Protein AF-A0A7J2NMA7-F1 (afdb_monomer_lite)

Foldseek 3Di:
DVVCVVLVQKDWDPDVVIDIDGDPPVVSVVSNVVVVVVVVVVVVVVVVVVVVVVVVVVVVVVVPPPDDDDDDAPDDVRVQVVVQVCLVVDPAAEEEEEEPVNVVVNCVSCVVSVVVVVVVVHHYHYHYDYDPPDDDD

Structure (mmCIF, N/CA/C/O backbone):
data_AF-A0A7J2NMA7-F1
#
_entry.id   AF-A0A7J2NMA7-F1
#
loop_
_atom_site.group_PDB
_atom_site.id
_atom_site.type_symbol
_atom_site.label_atom_id
_atom_site.label_alt_id
_atom_site.label_comp_id
_atom_site.label_asym_id
_atom_site.label_entity_id
_atom_site.label_seq_id
_atom_site.pdbx_PDB_ins_code
_atom_site.Cartn_x
_atom_site.Cartn_y
_atom_site.Cartn_z
_atom_site.occupancy
_atom_site.B_iso_or_equiv
_atom_site.auth_seq_id
_atom_site.auth_comp_id
_atom_site.auth_asym_id
_atom_site.auth_atom_id
_atom_site.pdbx_PDB_model_num
ATOM 1 N N . MET A 1 1 ? -8.005 10.085 36.149 1.00 65.25 1 MET A N 1
ATOM 2 C CA . MET A 1 1 ? -9.460 10.321 36.007 1.00 65.25 1 MET A CA 1
ATOM 3 C C . MET A 1 1 ? -9.851 11.193 34.810 1.00 65.25 1 MET A C 1
ATOM 5 O O . MET A 1 1 ? -10.704 10.723 34.069 1.00 65.25 1 MET A O 1
ATOM 9 N N . PRO A 1 2 ? -9.220 12.351 34.511 1.00 77.06 2 PRO A N 1
ATOM 10 C CA . PRO A 1 2 ? -9.634 13.205 33.379 1.00 77.06 2 PRO A CA 1
ATOM 11 C C . PRO A 1 2 ? -9.625 12.482 32.025 1.00 77.06 2 PRO A C 1
ATOM 13 O O . PRO A 1 2 ? -10.552 12.595 31.238 1.00 77.06 2 PRO A O 1
ATOM 16 N N . LYS A 1 3 ? -8.608 11.642 31.792 1.00 85.31 3 LYS A N 1
ATOM 17 C CA . LYS A 1 3 ? -8.468 10.861 30.556 1.00 85.31 3 LYS A CA 1
ATOM 18 C C . LYS A 1 3 ? -9.586 9.828 30.347 1.00 85.31 3 LYS A C 1
ATOM 20 O O . LYS A 1 3 ? -9.982 9.594 29.217 1.00 85.31 3 LYS A O 1
ATOM 25 N N . LEU A 1 4 ? -10.095 9.219 31.422 1.00 84.38 4 LEU A N 1
ATOM 26 C CA . LEU A 1 4 ? -11.201 8.256 31.335 1.00 84.38 4 LEU A CA 1
ATOM 27 C C . LEU A 1 4 ? -12.526 8.970 31.065 1.00 84.38 4 LEU A C 1
ATOM 29 O O . LEU A 1 4 ? -13.335 8.474 30.291 1.00 84.38 4 LEU A O 1
ATOM 33 N N . GLN A 1 5 ? -12.712 10.150 31.658 1.00 85.56 5 GLN A N 1
ATOM 34 C CA . GLN A 1 5 ? -13.886 10.983 31.421 1.00 85.56 5 GLN A CA 1
ATOM 35 C C . GLN A 1 5 ? -13.913 11.523 29.984 1.00 85.56 5 GLN A C 1
ATOM 37 O O . GLN A 1 5 ? -14.939 11.430 29.325 1.00 85.56 5 GLN A O 1
ATOM 42 N N . ASN A 1 6 ? -12.775 11.999 29.464 1.00 85.81 6 ASN A N 1
ATOM 43 C CA . ASN A 1 6 ? -12.653 12.458 28.072 1.00 85.81 6 ASN A CA 1
ATOM 44 C C . ASN A 1 6 ? -12.907 11.340 27.050 1.00 85.81 6 ASN A C 1
ATOM 46 O O . ASN A 1 6 ? -13.304 11.613 25.925 1.00 85.81 6 ASN A O 1
ATOM 50 N N . ASN A 1 7 ? -12.679 10.087 27.446 1.00 85.38 7 ASN A N 1
ATOM 51 C CA . ASN A 1 7 ? -12.962 8.910 26.629 1.00 85.38 7 ASN A CA 1
ATOM 52 C C . ASN A 1 7 ? -14.361 8.323 26.893 1.00 85.38 7 ASN A C 1
ATOM 54 O O . ASN A 1 7 ? -14.635 7.223 26.425 1.00 85.38 7 ASN A O 1
ATOM 58 N N . TYR A 1 8 ? -15.216 9.007 27.665 1.00 86.50 8 TYR A N 1
ATOM 59 C CA . TYR A 1 8 ? -16.562 8.551 28.041 1.00 86.50 8 TYR A CA 1
ATOM 60 C C . TYR A 1 8 ? -16.596 7.177 28.738 1.00 86.50 8 TYR A C 1
ATOM 62 O O . TYR A 1 8 ? -17.599 6.468 28.706 1.00 86.50 8 TYR A O 1
ATOM 70 N N . LEU A 1 9 ? -15.498 6.793 29.396 1.00 90.12 9 LEU A N 1
ATOM 71 C CA . LEU A 1 9 ? -15.375 5.533 30.141 1.00 90.12 9 LEU A CA 1
ATOM 72 C C . LEU A 1 9 ? -15.797 5.666 31.605 1.00 90.12 9 LEU A C 1
ATOM 74 O O . LEU A 1 9 ? -16.049 4.664 32.276 1.00 90.12 9 LEU A O 1
ATOM 78 N N . VAL A 1 10 ? -15.847 6.898 32.112 1.00 91.31 10 VAL A N 1
ATOM 79 C CA . VAL A 1 10 ? -16.412 7.211 33.422 1.00 91.31 10 VAL A CA 1
ATOM 80 C C . VAL A 1 10 ? -17.232 8.489 33.357 1.00 91.31 10 VAL A C 1
ATOM 82 O O . VAL A 1 10 ? -16.868 9.451 32.683 1.00 91.31 10 VAL A O 1
ATOM 85 N N . GLU A 1 11 ? -18.297 8.523 34.140 1.00 87.50 11 GLU A N 1
ATOM 86 C CA . GLU A 1 11 ? -19.156 9.680 34.323 1.00 87.50 11 GLU A CA 1
ATOM 87 C C . GLU A 1 11 ? -18.929 10.263 35.716 1.00 87.50 11 GLU A C 1
ATOM 89 O O . GLU A 1 11 ? -18.858 9.541 36.716 1.00 87.50 11 GLU A O 1
ATOM 94 N N . LYS A 1 12 ? -18.826 11.588 35.796 1.00 89.38 12 LYS A N 1
ATOM 95 C CA . LYS A 1 12 ? -18.769 12.295 37.073 1.00 89.38 12 LYS A CA 1
ATOM 96 C C . LYS A 1 12 ? -20.189 12.462 37.608 1.00 89.38 12 LYS A C 1
ATOM 98 O O . LYS A 1 12 ? -21.013 13.108 36.968 1.00 89.38 12 LYS A O 1
ATOM 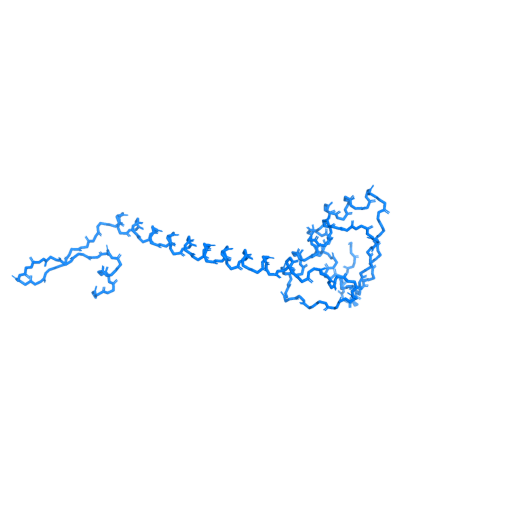103 N N . MET A 1 13 ? -20.464 11.942 38.800 1.00 87.88 13 MET A N 1
ATOM 104 C CA . MET A 1 13 ? -21.715 12.223 39.500 1.00 87.88 13 MET A CA 1
ATOM 105 C C . MET A 1 13 ? -21.618 13.590 40.182 1.00 87.88 13 MET A C 1
ATOM 107 O O . MET A 1 13 ? -20.690 13.842 40.957 1.00 87.88 13 MET A O 1
ATOM 111 N N . ILE A 1 14 ? -22.576 14.474 39.900 1.00 86.75 14 ILE A N 1
ATOM 112 C CA . ILE A 1 14 ? -22.655 15.794 40.531 1.00 86.75 14 ILE A CA 1
ATOM 113 C C . ILE A 1 14 ? -23.146 15.603 41.972 1.00 86.75 14 ILE A C 1
ATOM 115 O O . ILE A 1 14 ? -24.295 15.238 42.200 1.00 86.75 14 ILE A O 1
ATOM 119 N N . GLY A 1 15 ? -22.256 15.809 42.943 1.00 84.75 15 GLY A N 1
ATOM 120 C CA . GLY A 1 15 ? -22.553 15.668 44.368 1.00 84.75 15 GLY A CA 1
ATOM 121 C C . GLY A 1 15 ? -21.342 15.959 45.257 1.00 84.75 15 GLY A C 1
ATOM 122 O O . GLY A 1 15 ? -20.207 16.045 44.776 1.00 84.75 15 GLY A O 1
ATOM 123 N N . ILE A 1 16 ? -21.599 16.115 46.559 1.00 84.94 16 ILE A N 1
ATOM 124 C CA . ILE A 1 16 ? -20.580 16.285 47.603 1.00 84.94 16 ILE A CA 1
ATOM 125 C C . ILE A 1 16 ? -20.686 15.080 48.556 1.00 84.94 16 ILE A C 1
ATOM 127 O O . ILE A 1 16 ? -21.724 14.921 49.197 1.00 84.94 16 ILE A O 1
ATOM 131 N N . PRO A 1 17 ? -19.659 14.215 48.656 1.00 86.56 17 PRO A N 1
ATOM 132 C CA . PRO A 1 17 ? -18.401 14.242 47.907 1.00 86.56 17 PRO A CA 1
ATOM 133 C C . PRO A 1 17 ? -18.583 13.852 46.428 1.00 86.56 17 PRO A C 1
ATOM 135 O O . PRO A 1 17 ? -19.540 13.167 46.066 1.00 86.56 17 PRO A O 1
ATOM 138 N N . THR A 1 18 ? -17.637 14.257 45.572 1.00 89.25 18 THR A N 1
ATOM 139 C CA . THR A 1 18 ? -17.629 13.876 44.149 1.00 89.25 18 THR A CA 1
ATOM 140 C C . THR A 1 18 ? -17.474 12.365 43.999 1.00 89.25 18 THR A C 1
ATOM 142 O O . THR A 1 18 ? -16.534 11.776 44.533 1.00 89.25 18 THR A O 1
ATOM 145 N N . LYS A 1 19 ? -18.368 11.749 43.223 1.00 90.56 19 LYS A N 1
ATOM 146 C CA . LYS A 1 19 ? -18.343 10.317 42.904 1.00 90.56 19 LYS A CA 1
ATOM 147 C C . LYS A 1 19 ? -18.219 10.105 41.398 1.00 90.56 19 LYS A C 1
ATOM 149 O O . LYS A 1 19 ? -18.491 11.007 40.608 1.00 90.56 19 LYS A O 1
ATOM 154 N N . TRP A 1 20 ? -17.812 8.902 41.015 1.00 91.06 20 TRP A N 1
ATOM 155 C CA . TRP A 1 20 ? -17.611 8.509 39.623 1.00 91.06 20 TRP A CA 1
ATOM 156 C C . TRP A 1 20 ? -18.342 7.200 39.350 1.00 91.06 20 TRP A C 1
ATOM 158 O O . TRP A 1 20 ? -18.345 6.309 40.200 1.00 91.06 20 TRP A O 1
ATOM 168 N N . ARG A 1 21 ? -18.946 7.087 38.168 1.00 90.50 21 ARG A N 1
ATOM 169 C CA . ARG A 1 21 ? -19.585 5.866 37.673 1.00 90.50 21 ARG A CA 1
ATOM 170 C C . ARG A 1 21 ? -18.809 5.348 36.476 1.00 90.50 21 ARG A C 1
ATOM 172 O O . ARG A 1 21 ? -18.496 6.129 35.587 1.00 90.50 21 ARG A O 1
ATOM 179 N N . ALA A 1 22 ? -18.504 4.057 36.448 1.00 92.94 22 ALA A N 1
ATOM 180 C CA . ALA A 1 22 ? -17.964 3.438 35.246 1.00 92.94 22 ALA A CA 1
ATOM 181 C C . ALA A 1 22 ? -19.075 3.289 34.202 1.00 92.94 22 ALA A C 1
ATOM 183 O O . ALA A 1 22 ? -20.181 2.858 34.536 1.00 92.94 22 ALA A O 1
ATOM 184 N N . THR A 1 23 ? -18.767 3.622 32.954 1.00 91.38 23 THR A N 1
ATOM 185 C CA . THR A 1 23 ? -19.632 3.291 31.821 1.00 91.38 23 THR A CA 1
ATOM 186 C C . THR A 1 23 ? -19.688 1.765 31.687 1.00 91.38 23 THR A C 1
ATOM 188 O O . THR A 1 23 ? -18.641 1.118 31.821 1.00 91.38 23 THR A O 1
ATOM 191 N N . PRO A 1 24 ? -20.865 1.155 31.443 1.00 94.88 24 PRO A N 1
ATOM 192 C CA . PRO A 1 24 ? -20.954 -0.275 31.176 1.00 94.88 24 PRO A CA 1
ATOM 193 C C . PRO A 1 24 ? -19.981 -0.693 30.072 1.00 94.88 24 PRO A C 1
ATOM 195 O O . PRO A 1 24 ? -19.800 0.024 29.090 1.00 94.88 24 PRO A O 1
ATOM 198 N N . LEU A 1 25 ? -19.346 -1.857 30.228 1.00 91.00 25 LEU A N 1
ATOM 199 C CA . LEU A 1 25 ? -18.254 -2.291 29.348 1.00 91.00 25 LEU A CA 1
ATOM 200 C C . LEU A 1 25 ? -18.652 -2.284 27.865 1.00 91.00 25 LEU A C 1
ATOM 202 O O . LEU A 1 25 ? -17.884 -1.823 27.025 1.00 91.00 25 LEU A O 1
ATOM 206 N N . HIS A 1 26 ? -19.852 -2.781 27.562 1.00 94.25 26 HIS A N 1
ATOM 207 C CA . HIS A 1 26 ? -20.396 -2.826 26.206 1.00 94.25 26 HIS A CA 1
ATOM 208 C C . HIS A 1 26 ? -20.511 -1.426 25.586 1.00 94.25 26 HIS A C 1
ATOM 210 O O . HIS A 1 26 ? -20.074 -1.197 24.455 1.00 94.25 26 HIS A O 1
ATOM 216 N N . ASP A 1 27 ? -21.042 -0.477 26.350 1.00 91.94 27 ASP A N 1
ATOM 217 C CA . ASP A 1 27 ? -21.289 0.885 25.883 1.00 91.94 27 ASP A CA 1
ATOM 218 C C . ASP A 1 27 ? -19.968 1.642 25.735 1.00 91.94 27 ASP A C 1
ATOM 220 O O . ASP A 1 27 ? -19.721 2.277 24.713 1.00 91.94 27 ASP A O 1
ATOM 224 N N . GLY A 1 28 ? -19.055 1.478 26.699 1.00 92.56 28 GLY A N 1
ATOM 225 C CA . GLY A 1 28 ? -17.709 2.042 26.626 1.00 92.56 28 GLY A CA 1
ATOM 226 C C . GLY A 1 28 ? -16.922 1.532 25.414 1.00 92.56 28 GLY A C 1
ATOM 227 O O . GLY A 1 28 ? -16.287 2.321 24.716 1.00 92.56 28 GLY A O 1
ATOM 228 N N . LEU A 1 29 ? -16.988 0.229 25.116 1.00 92.56 29 LEU A N 1
ATOM 229 C CA . LEU A 1 29 ? -16.334 -0.347 23.936 1.00 92.56 29 LEU A CA 1
ATOM 230 C C . LEU A 1 29 ? -16.943 0.194 22.635 1.00 92.56 29 LEU A C 1
A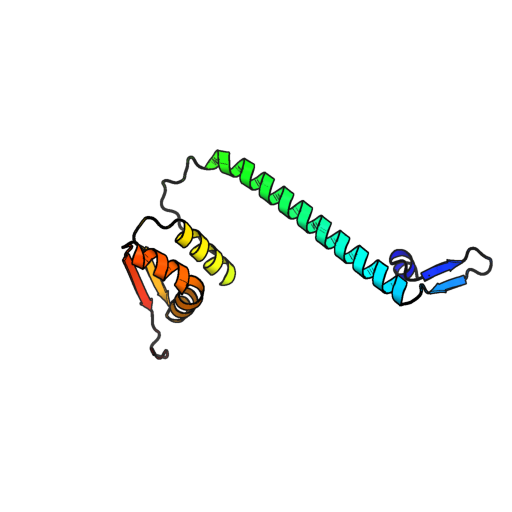TOM 232 O O . LEU A 1 29 ? -16.206 0.538 21.711 1.00 92.56 29 LEU A O 1
ATOM 236 N N . SER A 1 30 ? -18.271 0.304 22.581 1.00 94.44 30 SER A N 1
ATOM 237 C CA . SER A 1 30 ? -18.992 0.832 21.419 1.00 94.44 30 SER A CA 1
ATOM 238 C C . SER A 1 30 ? -18.588 2.278 21.119 1.00 94.44 30 SER A C 1
ATOM 240 O O . SER A 1 30 ? -18.217 2.580 19.986 1.00 94.44 30 SER A O 1
ATOM 242 N N . ILE A 1 31 ? -18.532 3.137 22.145 1.00 92.06 31 ILE A N 1
ATOM 243 C CA . ILE A 1 31 ? -18.094 4.536 22.013 1.00 92.06 31 ILE A CA 1
ATOM 244 C C . ILE A 1 31 ? -16.648 4.619 21.509 1.00 92.06 31 ILE A C 1
ATOM 246 O O . ILE A 1 31 ? -16.333 5.407 20.617 1.00 92.06 31 ILE A O 1
ATOM 250 N N . LEU A 1 32 ? -15.742 3.796 22.047 1.00 92.50 32 LEU A N 1
ATOM 251 C CA . LEU A 1 32 ? -14.345 3.787 21.605 1.00 92.50 32 LEU A CA 1
ATOM 252 C C . LEU A 1 32 ? -14.200 3.364 20.136 1.00 92.50 32 LEU A C 1
ATOM 254 O O . LEU A 1 32 ? -13.394 3.949 19.405 1.00 92.50 32 LEU A O 1
ATOM 258 N N . LEU A 1 33 ? -14.965 2.361 19.700 1.00 94.88 33 LEU A N 1
ATOM 259 C CA . LEU A 1 33 ? -14.965 1.893 18.314 1.00 94.88 33 LEU A CA 1
ATOM 260 C C . LEU A 1 33 ? -15.529 2.947 17.361 1.00 94.88 33 LEU A C 1
ATOM 262 O O . LEU A 1 33 ? -14.938 3.192 16.307 1.00 94.88 33 LEU A O 1
ATOM 266 N N . GLU A 1 34 ? -16.627 3.598 17.739 1.00 94.00 34 GLU A N 1
ATOM 267 C CA . GLU A 1 34 ? -17.232 4.679 16.964 1.00 94.00 34 GLU A CA 1
ATOM 268 C C . GLU A 1 34 ? -16.279 5.869 16.822 1.00 94.00 34 GLU A C 1
ATOM 270 O O . GLU A 1 34 ? -16.000 6.308 15.706 1.00 94.00 34 GLU A O 1
ATOM 275 N N . ASN A 1 35 ? -15.659 6.304 17.921 1.00 92.00 35 ASN A N 1
ATOM 276 C CA . ASN A 1 35 ? -14.649 7.361 17.893 1.00 92.00 35 ASN A CA 1
ATOM 277 C C . ASN A 1 35 ? -13.486 7.009 16.960 1.00 92.00 35 ASN A C 1
ATOM 279 O O . ASN A 1 35 ? -13.033 7.842 16.173 1.00 92.00 35 ASN A O 1
ATOM 283 N N . ARG A 1 36 ? -13.004 5.759 16.998 1.00 94.06 36 ARG A N 1
ATOM 284 C CA . ARG A 1 36 ? -11.920 5.322 16.111 1.00 94.06 36 ARG A CA 1
ATOM 285 C C . ARG A 1 36 ? -12.348 5.316 14.646 1.00 94.06 36 ARG A C 1
ATOM 287 O O . ARG A 1 36 ? -11.551 5.700 13.791 1.00 94.06 36 ARG A O 1
ATOM 294 N N . LYS A 1 37 ? -13.579 4.893 14.358 1.00 96.25 37 LYS A N 1
ATOM 295 C CA . LYS A 1 37 ? -14.155 4.914 13.011 1.00 96.25 37 LYS A CA 1
ATOM 296 C C . LYS A 1 37 ? -14.255 6.342 12.475 1.00 96.25 37 LYS A C 1
ATOM 298 O O . LYS A 1 37 ? -13.855 6.566 11.336 1.00 96.25 37 LYS A O 1
ATOM 303 N N . ASN A 1 38 ? -14.706 7.291 13.294 1.00 95.19 38 ASN A N 1
ATOM 304 C CA . ASN A 1 38 ? -14.825 8.698 12.909 1.00 95.19 38 ASN A CA 1
ATOM 305 C C . ASN A 1 38 ? -13.461 9.295 12.550 1.00 95.19 38 ASN A C 1
ATOM 307 O O . ASN A 1 38 ? -13.304 9.811 11.450 1.00 95.19 38 ASN A O 1
ATOM 311 N N . VAL A 1 39 ? -12.439 9.086 13.389 1.00 95.19 39 VAL A N 1
ATOM 312 C CA . VAL A 1 39 ? -11.064 9.539 13.098 1.00 95.19 39 VAL A CA 1
ATOM 313 C C . VAL A 1 39 ? -10.531 8.948 11.788 1.00 95.19 39 VAL A C 1
ATOM 315 O O . VAL A 1 39 ? -9.900 9.641 10.995 1.00 95.19 39 VAL A O 1
ATOM 318 N N . ILE A 1 40 ? -10.773 7.657 11.531 1.00 96.88 40 ILE A N 1
ATOM 319 C CA . ILE A 1 40 ? -10.352 7.026 10.269 1.00 96.88 40 ILE A CA 1
ATOM 320 C C . ILE A 1 40 ? -11.095 7.645 9.078 1.00 96.88 40 ILE A C 1
ATOM 322 O O . ILE A 1 40 ? -10.478 7.895 8.045 1.00 96.88 40 ILE A O 1
ATOM 326 N N . SER A 1 41 ? -12.395 7.902 9.221 1.00 96.12 41 SER A N 1
ATOM 327 C CA . SER A 1 41 ? -13.224 8.513 8.179 1.00 96.12 41 SER A CA 1
ATOM 328 C C . SER A 1 41 ? -12.791 9.947 7.859 1.00 96.12 41 SER A C 1
ATOM 330 O O . SER A 1 41 ? -12.730 10.325 6.689 1.00 96.12 41 SER A O 1
ATOM 332 N N . GLU A 1 42 ? -12.456 10.741 8.877 1.00 96.50 42 GLU A N 1
ATOM 333 C CA . GLU A 1 42 ? -11.932 12.103 8.721 1.00 96.50 42 GLU A CA 1
ATOM 334 C C . GLU A 1 42 ? -10.611 12.088 7.949 1.00 96.50 42 GLU A C 1
ATOM 336 O O . GLU A 1 42 ? -10.504 12.721 6.900 1.00 96.50 42 GLU A O 1
ATOM 341 N N . LEU A 1 43 ? -9.651 11.258 8.374 1.00 96.75 43 LEU A N 1
ATOM 342 C CA . LEU A 1 43 ? -8.366 11.107 7.681 1.00 96.75 43 LEU A CA 1
ATOM 343 C C . LEU A 1 43 ? -8.530 10.640 6.227 1.00 96.75 43 LEU A C 1
ATOM 345 O O . LEU A 1 43 ? -7.803 11.089 5.341 1.00 96.75 43 LEU A O 1
ATOM 349 N N . GLN A 1 44 ? -9.480 9.741 5.954 1.00 95.44 44 GLN A N 1
ATOM 350 C CA . GLN A 1 44 ? -9.796 9.315 4.586 1.00 95.44 44 GLN A CA 1
ATOM 351 C C . GLN A 1 44 ? -10.367 10.460 3.744 1.00 95.44 44 GLN A C 1
ATOM 353 O O . GLN A 1 44 ? -10.023 10.587 2.565 1.00 95.44 44 GLN A O 1
ATOM 358 N N . THR A 1 45 ? -11.213 11.298 4.340 1.00 96.50 45 THR A N 1
ATOM 359 C CA . THR A 1 45 ? -11.816 12.458 3.673 1.00 96.50 45 THR A CA 1
ATOM 360 C C . THR A 1 45 ? -10.756 13.507 3.349 1.00 96.50 45 THR A C 1
ATOM 362 O O . THR A 1 45 ? -10.679 13.976 2.212 1.00 96.50 45 THR A O 1
ATOM 365 N N . GLU A 1 46 ? -9.876 13.817 4.301 1.00 94.94 46 GLU A N 1
ATOM 366 C CA . GLU A 1 46 ? -8.743 14.725 4.099 1.00 94.94 46 GLU A CA 1
ATOM 367 C C . GLU A 1 46 ? -7.790 14.207 3.018 1.00 94.94 46 GLU A C 1
ATOM 369 O O . GLU A 1 46 ? -7.431 14.944 2.098 1.00 94.94 46 GLU A O 1
ATOM 374 N N . ALA A 1 47 ? -7.430 12.920 3.070 1.00 94.56 47 ALA A N 1
ATOM 375 C CA . ALA A 1 47 ? -6.578 12.299 2.060 1.00 94.56 47 ALA A CA 1
ATOM 376 C C . ALA A 1 47 ? -7.207 12.363 0.660 1.00 94.56 47 ALA A C 1
ATOM 378 O O . ALA A 1 47 ? -6.517 12.671 -0.310 1.00 94.56 47 ALA A O 1
ATOM 379 N N . THR A 1 48 ? -8.513 12.115 0.552 1.00 94.44 48 THR A N 1
ATOM 380 C CA . THR A 1 48 ? -9.245 12.201 -0.721 1.00 94.44 48 THR A CA 1
ATOM 381 C C . THR A 1 48 ? -9.284 13.638 -1.240 1.00 94.44 48 THR A C 1
ATOM 383 O O . THR A 1 48 ? -9.028 13.876 -2.417 1.00 94.44 48 THR A O 1
ATOM 386 N N . THR A 1 49 ? -9.517 14.609 -0.355 1.00 94.38 49 THR A N 1
ATOM 387 C CA . THR A 1 49 ? -9.504 16.040 -0.696 1.00 94.38 49 THR A CA 1
ATOM 388 C C . THR A 1 49 ? -8.138 16.464 -1.232 1.00 94.38 49 THR A C 1
ATOM 390 O O . THR A 1 49 ? -8.046 17.140 -2.255 1.00 94.38 49 THR A O 1
ATOM 393 N N . LEU A 1 50 ? -7.062 16.015 -0.580 1.00 93.56 50 LEU A N 1
ATOM 394 C CA . LEU A 1 50 ? -5.697 16.287 -1.014 1.00 93.56 50 LEU A CA 1
ATOM 395 C C . LEU A 1 50 ? -5.387 15.661 -2.380 1.00 93.56 50 LEU A C 1
ATOM 397 O O . LEU A 1 50 ? -4.756 16.310 -3.213 1.00 93.56 50 LEU A O 1
ATOM 401 N N . ILE A 1 51 ? -5.822 14.420 -2.621 1.00 92.25 51 ILE A N 1
ATOM 402 C CA . ILE A 1 51 ? -5.649 13.752 -3.919 1.00 92.25 51 ILE A CA 1
ATOM 403 C C . ILE A 1 51 ? -6.345 14.555 -5.021 1.00 92.25 51 ILE A C 1
ATOM 405 O O . ILE A 1 51 ? -5.684 14.911 -5.995 1.00 92.25 51 ILE A O 1
ATOM 409 N N . ASN A 1 52 ? -7.618 14.914 -4.832 1.00 90.25 52 ASN A N 1
ATOM 410 C CA . ASN A 1 52 ? -8.388 15.678 -5.817 1.00 90.25 52 ASN A CA 1
ATOM 411 C C . ASN A 1 52 ? -7.720 17.026 -6.130 1.00 90.25 52 ASN A C 1
ATOM 413 O O . ASN A 1 52 ? -7.526 17.371 -7.291 1.00 90.25 52 ASN A O 1
ATOM 417 N N . TYR A 1 53 ? -7.261 17.745 -5.101 1.00 89.38 53 TYR A N 1
ATOM 418 C CA . TYR A 1 53 ? -6.533 19.005 -5.274 1.00 89.38 53 TYR A CA 1
ATOM 419 C C . TYR A 1 53 ? -5.247 18.855 -6.104 1.00 89.38 53 TYR A C 1
ATOM 421 O O . TYR A 1 53 ? -4.887 19.734 -6.892 1.00 89.38 53 TYR A O 1
ATOM 429 N N . ILE A 1 54 ? -4.516 17.753 -5.914 1.00 87.50 54 ILE A N 1
ATOM 430 C CA . ILE A 1 54 ? -3.300 17.463 -6.681 1.00 87.50 54 ILE A CA 1
ATOM 431 C C . ILE A 1 54 ? -3.648 17.091 -8.128 1.00 87.50 54 ILE A C 1
ATOM 433 O O . ILE A 1 54 ? -2.945 17.527 -9.040 1.00 87.50 54 ILE A O 1
ATOM 437 N N . GLU A 1 55 ? -4.706 16.312 -8.352 1.00 84.81 55 GLU A N 1
ATOM 438 C CA . GLU A 1 55 ? -5.163 15.916 -9.691 1.00 84.81 55 GLU A CA 1
ATOM 439 C C . GLU A 1 55 ? -5.635 17.128 -10.514 1.00 84.81 55 GLU A C 1
ATOM 441 O O . GLU A 1 55 ? -5.125 17.337 -11.615 1.00 84.81 55 GLU A O 1
ATOM 446 N N . GLU A 1 56 ? -6.443 18.024 -9.936 1.00 79.25 56 GLU A N 1
ATOM 447 C CA . GLU A 1 56 ? -6.865 19.299 -10.556 1.00 79.25 56 GLU A CA 1
ATOM 448 C C . GLU A 1 56 ? -5.687 20.222 -10.929 1.00 79.25 56 GLU A C 1
ATOM 450 O O . GLU A 1 56 ? -5.769 21.093 -11.807 1.00 79.25 56 GLU A O 1
ATOM 455 N N . LYS A 1 57 ? -4.559 20.086 -10.225 1.00 73.94 57 LYS A N 1
ATOM 456 C CA . LYS A 1 57 ? -3.322 20.802 -10.553 1.00 73.94 57 LYS A CA 1
ATOM 457 C C . LYS A 1 57 ? -2.490 20.089 -11.609 1.00 73.94 57 LYS A C 1
ATOM 459 O O . LYS A 1 57 ? -1.781 20.760 -12.359 1.00 73.94 57 LYS A O 1
ATOM 464 N N . LYS A 1 58 ? -2.558 18.760 -11.674 1.00 65.94 58 LYS A N 1
ATOM 465 C CA . LYS A 1 58 ? -1.835 17.946 -12.653 1.00 65.94 58 LYS A CA 1
ATOM 466 C C . LYS A 1 58 ? -2.394 18.091 -14.060 1.00 65.94 58 LYS A C 1
ATOM 468 O O . LYS A 1 58 ? -1.580 18.204 -14.968 1.00 65.94 58 LYS A O 1
ATOM 473 N N . GLU A 1 59 ? -3.711 18.211 -14.235 1.00 57.56 59 GLU A N 1
ATOM 474 C CA . GLU A 1 59 ? -4.325 18.483 -15.550 1.00 57.56 59 GLU A CA 1
ATOM 475 C C . GLU A 1 59 ? -3.753 19.753 -16.215 1.00 57.56 59 GLU A C 1
ATOM 477 O O . GLU A 1 59 ? -3.657 19.847 -17.435 1.00 57.56 59 GLU A O 1
ATOM 482 N N . ARG A 1 60 ? -3.261 20.720 -15.425 1.00 52.34 60 ARG A N 1
ATOM 483 C CA . ARG A 1 60 ? -2.571 21.920 -15.936 1.00 52.34 60 ARG A CA 1
ATOM 484 C C . ARG A 1 60 ? -1.108 21.697 -16.344 1.00 52.34 60 ARG A C 1
ATOM 486 O O . ARG A 1 60 ? -0.530 22.558 -17.002 1.00 52.34 60 ARG A O 1
ATOM 493 N N . ALA A 1 61 ? -0.495 20.581 -15.954 1.00 52.62 61 ALA A N 1
ATOM 494 C CA . ALA A 1 61 ? 0.921 20.270 -16.166 1.00 52.62 61 ALA A CA 1
ATOM 495 C C . ALA A 1 61 ? 1.179 19.196 -17.245 1.00 52.62 61 ALA A C 1
ATOM 497 O O . ALA A 1 61 ? 2.334 18.990 -17.619 1.00 52.62 61 ALA A O 1
ATOM 498 N N . GLU A 1 62 ? 0.137 18.544 -17.775 1.00 51.81 62 GLU A N 1
ATOM 499 C CA . GLU A 1 62 ? 0.228 17.445 -18.760 1.00 51.81 62 GLU A CA 1
ATOM 500 C C . GLU A 1 6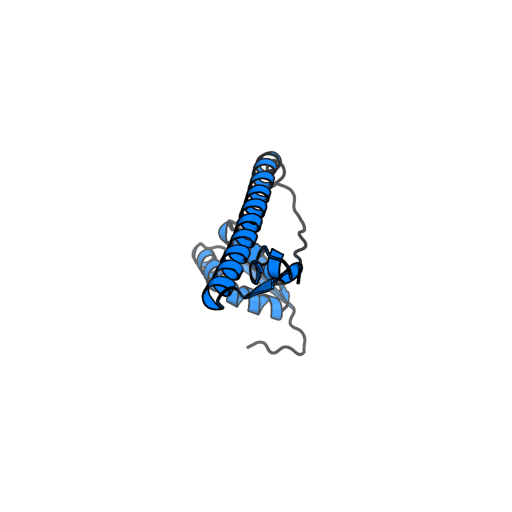2 ? 0.820 17.843 -20.128 1.00 51.81 62 GLU A C 1
ATOM 502 O O . GLU A 1 62 ? 1.132 16.986 -20.949 1.00 51.81 62 GLU A O 1
ATOM 507 N N . LEU A 1 63 ? 1.107 19.127 -20.361 1.00 48.41 63 LEU A N 1
ATOM 508 C CA . LEU A 1 63 ? 1.791 19.606 -21.570 1.00 48.41 63 LEU A CA 1
ATOM 509 C C . LEU A 1 63 ? 3.299 19.259 -21.643 1.00 48.41 63 LEU A C 1
ATOM 511 O O . LEU A 1 63 ? 3.962 19.665 -22.594 1.00 48.41 63 LEU A O 1
ATOM 515 N N . ARG A 1 64 ? 3.871 18.531 -20.668 1.00 48.78 64 ARG A N 1
ATOM 516 C CA . ARG A 1 64 ? 5.322 18.226 -20.585 1.00 48.78 64 ARG A CA 1
ATOM 517 C C . ARG A 1 64 ? 5.702 16.746 -20.766 1.00 48.78 64 ARG A C 1
ATOM 519 O O . ARG A 1 64 ? 6.827 16.367 -20.455 1.00 48.78 64 ARG A O 1
ATOM 526 N N . ASP A 1 65 ? 4.805 15.897 -21.264 1.00 49.88 65 ASP A N 1
ATOM 527 C CA . ASP A 1 65 ? 4.977 14.429 -21.235 1.00 49.88 65 ASP A CA 1
ATOM 528 C C . ASP A 1 65 ? 5.847 13.830 -22.372 1.00 49.88 65 ASP A C 1
ATOM 530 O O . ASP A 1 65 ? 5.794 12.632 -22.642 1.00 49.88 65 ASP A O 1
ATOM 534 N N . ASN A 1 66 ? 6.672 14.643 -23.047 1.00 54.47 66 ASN A N 1
ATOM 535 C CA . ASN A 1 66 ? 7.504 14.208 -24.185 1.00 54.47 66 ASN A CA 1
ATOM 536 C C . ASN A 1 66 ? 9.007 14.069 -23.883 1.00 54.47 66 ASN A C 1
ATOM 538 O O . ASN A 1 66 ? 9.783 13.778 -24.793 1.00 54.47 66 ASN A O 1
ATOM 542 N N . GLU A 1 67 ? 9.440 14.238 -22.634 1.00 61.75 67 GLU A N 1
ATOM 543 C CA . GLU A 1 67 ? 10.848 14.068 -22.258 1.00 61.75 67 GLU A CA 1
ATOM 544 C C . GLU A 1 67 ? 11.099 12.713 -21.586 1.00 61.75 67 GLU A C 1
ATOM 546 O O . GLU A 1 67 ? 10.307 12.235 -20.772 1.00 61.75 67 GLU A O 1
ATOM 551 N N . SER A 1 68 ? 12.226 12.079 -21.919 1.00 65.81 68 SER A N 1
ATOM 552 C CA . SER A 1 68 ? 12.686 10.856 -21.257 1.00 65.81 68 SER A CA 1
ATOM 553 C C . SER A 1 68 ? 12.963 11.131 -19.777 1.00 65.81 68 SER A C 1
ATOM 555 O O . SER A 1 68 ? 13.882 11.874 -19.442 1.00 65.81 68 SER A O 1
ATOM 557 N N . GLN A 1 69 ? 12.190 10.508 -18.886 1.00 78.94 69 GLN A N 1
ATOM 558 C CA . GLN A 1 69 ? 12.297 10.706 -17.438 1.00 78.94 69 GLN A CA 1
ATOM 559 C C . GLN A 1 69 ? 12.929 9.502 -16.740 1.00 78.94 69 GLN A C 1
ATOM 561 O O . GLN A 1 69 ? 12.575 8.350 -17.001 1.00 78.94 69 GLN A O 1
ATOM 566 N N . ILE A 1 70 ? 13.811 9.783 -15.780 1.00 82.06 70 ILE A N 1
ATOM 567 C CA . ILE A 1 70 ? 14.296 8.803 -14.805 1.00 82.06 70 ILE A CA 1
ATOM 568 C C . ILE A 1 70 ? 13.467 8.972 -13.533 1.00 82.06 70 ILE A C 1
ATOM 570 O O . ILE A 1 70 ? 13.376 10.069 -12.986 1.00 82.06 70 ILE A O 1
ATOM 574 N N . VAL A 1 71 ? 12.861 7.883 -13.056 1.00 82.94 71 VAL A N 1
ATOM 575 C CA . VAL A 1 71 ? 12.005 7.893 -11.863 1.00 82.94 71 VAL A CA 1
ATOM 576 C C . VAL A 1 71 ? 12.593 6.966 -10.810 1.00 82.94 71 VAL A C 1
ATOM 578 O O . VAL A 1 71 ? 12.809 5.784 -11.069 1.00 82.94 71 VAL A O 1
ATOM 581 N N . MET A 1 72 ? 12.811 7.491 -9.605 1.00 85.75 72 MET A N 1
ATOM 582 C CA . MET A 1 72 ? 13.195 6.697 -8.440 1.00 85.75 72 MET A CA 1
ATOM 583 C C . MET A 1 72 ? 11.947 6.333 -7.633 1.00 85.75 72 MET A C 1
ATOM 585 O O . MET A 1 72 ? 11.144 7.199 -7.288 1.00 85.75 72 MET A O 1
ATOM 589 N N . LEU A 1 73 ? 11.773 5.044 -7.337 1.00 86.44 73 LEU A N 1
ATOM 590 C CA . LEU A 1 73 ? 10.605 4.530 -6.623 1.00 86.44 73 LEU A CA 1
ATOM 591 C C . LEU A 1 73 ? 11.034 3.965 -5.264 1.00 86.44 73 LEU A C 1
ATOM 593 O O . LEU A 1 73 ? 11.834 3.029 -5.226 1.00 86.44 73 LEU A O 1
ATOM 597 N N . PRO A 1 74 ? 10.511 4.495 -4.143 1.00 83.50 74 PRO A N 1
ATOM 598 C CA . PRO A 1 74 ? 10.901 4.029 -2.823 1.00 83.50 74 PRO A CA 1
ATOM 599 C C . PRO A 1 74 ? 10.231 2.690 -2.498 1.00 83.50 74 PRO A C 1
ATOM 601 O O . PRO A 1 74 ? 9.028 2.602 -2.248 1.00 83.50 74 PRO A O 1
ATOM 604 N N . GLY A 1 75 ? 11.040 1.636 -2.456 1.00 85.31 75 GLY A N 1
ATOM 605 C CA . GLY A 1 75 ? 10.637 0.323 -1.967 1.00 85.31 75 GLY A CA 1
ATOM 606 C C . GLY A 1 75 ? 9.802 -0.518 -2.941 1.00 85.31 75 GLY A C 1
ATOM 607 O O . GLY A 1 75 ? 9.243 -0.062 -3.941 1.00 85.31 75 GLY A O 1
ATOM 608 N N . LYS A 1 76 ? 9.697 -1.807 -2.601 1.00 85.12 76 LYS A N 1
ATOM 609 C CA . LYS A 1 76 ? 9.111 -2.855 -3.451 1.00 85.12 76 LYS A CA 1
ATOM 610 C C . LYS A 1 76 ? 7.647 -2.598 -3.824 1.00 85.12 76 LYS A C 1
ATOM 612 O O . LYS A 1 76 ? 7.259 -2.784 -4.974 1.00 85.12 76 LYS A O 1
ATOM 617 N N . ASN A 1 77 ? 6.824 -2.161 -2.870 1.00 86.62 77 ASN A N 1
ATOM 618 C CA . ASN A 1 77 ? 5.388 -1.974 -3.103 1.00 86.62 77 ASN A CA 1
ATOM 619 C C . ASN A 1 77 ? 5.102 -0.804 -4.053 1.00 86.62 77 ASN A C 1
ATOM 621 O O . ASN A 1 77 ? 4.237 -0.923 -4.923 1.00 86.62 77 ASN A O 1
ATOM 625 N N . ALA A 1 78 ? 5.847 0.300 -3.922 1.00 87.75 78 ALA A N 1
ATOM 626 C CA . ALA A 1 78 ? 5.737 1.429 -4.839 1.00 87.75 78 ALA A CA 1
ATOM 627 C C . ALA A 1 78 ? 6.156 1.016 -6.256 1.00 87.75 78 ALA A C 1
ATOM 629 O O . ALA A 1 78 ? 5.427 1.291 -7.208 1.00 87.75 78 ALA A O 1
ATOM 630 N N . HIS A 1 79 ? 7.263 0.272 -6.379 1.00 88.56 79 HIS A N 1
ATOM 631 C CA . HIS A 1 79 ? 7.728 -0.272 -7.654 1.00 88.56 79 HIS A CA 1
ATOM 632 C C . HIS A 1 79 ? 6.675 -1.164 -8.334 1.00 88.56 79 HIS A C 1
ATOM 634 O O . HIS A 1 79 ? 6.342 -0.951 -9.499 1.00 88.56 79 HIS A O 1
ATOM 640 N N . LEU A 1 80 ? 6.065 -2.103 -7.603 1.00 89.25 80 LEU A N 1
ATOM 641 C CA . LEU A 1 80 ? 5.036 -2.987 -8.166 1.00 89.25 80 LEU A CA 1
ATOM 642 C C . LEU A 1 80 ? 3.753 -2.251 -8.553 1.00 89.25 80 LEU A C 1
ATOM 644 O O . LEU A 1 80 ? 3.171 -2.542 -9.600 1.00 89.25 80 LEU A O 1
ATOM 648 N N . LYS A 1 81 ? 3.303 -1.290 -7.738 1.00 88.44 81 LYS A N 1
ATOM 649 C CA . LYS A 1 81 ? 2.135 -0.463 -8.073 1.00 88.44 81 LYS A CA 1
ATOM 650 C C . LYS A 1 81 ? 2.399 0.354 -9.339 1.00 88.44 81 LYS A C 1
ATOM 652 O O . LYS A 1 81 ? 1.533 0.420 -10.212 1.00 88.44 81 LYS A O 1
ATOM 657 N N . TRP A 1 82 ? 3.597 0.924 -9.453 1.00 88.38 82 TRP A N 1
ATOM 658 C CA . TRP A 1 82 ? 4.029 1.673 -10.628 1.00 88.38 82 TRP A CA 1
ATOM 659 C C . TRP A 1 82 ? 4.071 0.795 -11.884 1.00 88.38 82 TRP A C 1
ATOM 661 O O . TRP A 1 82 ? 3.470 1.166 -12.893 1.00 88.38 82 TRP A O 1
ATOM 671 N N . LEU A 1 83 ? 4.672 -0.399 -11.810 1.00 88.94 83 LEU A N 1
ATOM 672 C CA . LEU A 1 83 ? 4.721 -1.350 -12.928 1.00 88.94 83 LEU A CA 1
ATOM 673 C C . LEU A 1 83 ? 3.325 -1.760 -13.394 1.00 88.94 83 LEU A C 1
ATOM 675 O O . LEU A 1 83 ? 3.039 -1.709 -14.588 1.00 88.94 83 LEU A O 1
ATOM 679 N N . LYS A 1 8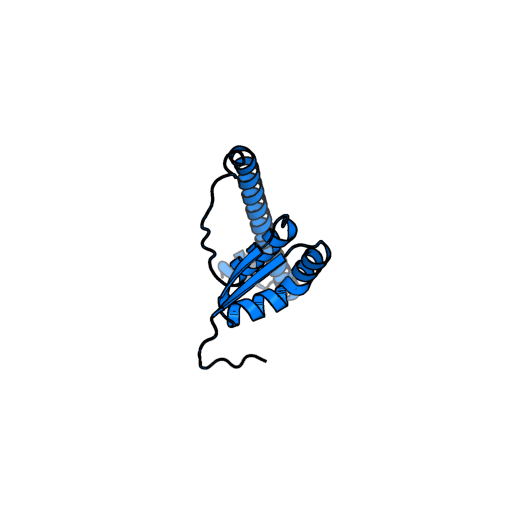4 ? 2.422 -2.104 -12.467 1.00 87.00 84 LYS A N 1
ATOM 680 C CA . LYS A 1 84 ? 1.033 -2.437 -12.815 1.00 87.00 84 LYS A CA 1
ATOM 681 C C . LYS A 1 84 ? 0.340 -1.297 -13.545 1.00 87.00 84 LYS A C 1
ATOM 683 O O . LYS A 1 84 ? -0.361 -1.541 -14.524 1.00 87.00 84 LYS A O 1
ATOM 688 N N . ASN A 1 85 ? 0.535 -0.062 -13.086 1.00 85.69 85 ASN A N 1
ATOM 689 C CA . ASN A 1 85 ? -0.062 1.092 -13.744 1.00 85.69 85 ASN A CA 1
ATOM 690 C C . ASN A 1 85 ? 0.524 1.310 -15.145 1.00 85.69 85 ASN A C 1
ATOM 692 O O . ASN A 1 85 ? -0.223 1.508 -16.097 1.00 85.69 85 ASN A O 1
ATOM 696 N N . ARG A 1 86 ? 1.848 1.189 -15.301 1.00 85.00 86 ARG A N 1
ATOM 697 C CA . ARG A 1 86 ? 2.510 1.287 -16.610 1.00 85.00 86 ARG A CA 1
ATOM 698 C C . ARG A 1 86 ? 2.056 0.192 -17.570 1.00 85.00 86 ARG A C 1
ATOM 700 O O . ARG A 1 86 ? 1.776 0.502 -18.723 1.00 85.00 86 ARG A O 1
ATOM 707 N N . PHE A 1 87 ? 1.903 -1.048 -17.102 1.00 86.38 87 PHE A N 1
ATOM 708 C CA . PHE A 1 87 ? 1.399 -2.127 -17.946 1.00 86.38 87 PHE A CA 1
ATOM 709 C C . PHE A 1 87 ? -0.020 -1.848 -18.444 1.00 86.38 87 PHE A C 1
ATOM 711 O O . PHE A 1 87 ? -0.261 -2.015 -19.631 1.00 86.38 87 PHE A O 1
ATOM 718 N N . LYS A 1 88 ? -0.932 -1.313 -17.617 1.00 81.31 88 LYS A N 1
ATOM 719 C CA . LYS A 1 88 ? -2.302 -0.977 -18.066 1.00 81.31 88 LYS A CA 1
ATOM 720 C C . LYS A 1 88 ? -2.343 -0.090 -19.316 1.00 81.31 88 LYS A C 1
ATOM 722 O O . LYS A 1 88 ? -3.213 -0.294 -20.162 1.00 81.31 88 LYS A O 1
ATOM 727 N N . HIS A 1 89 ? -1.412 0.854 -19.429 1.00 80.38 89 HIS A N 1
ATOM 728 C CA . HIS A 1 89 ? -1.342 1.830 -20.521 1.00 80.38 89 HIS A CA 1
ATOM 729 C C . HIS A 1 89 ? -0.258 1.500 -21.555 1.00 80.38 89 HIS A C 1
ATOM 731 O O . HIS A 1 89 ? 0.092 2.337 -22.384 1.00 80.38 89 HIS A O 1
ATOM 737 N N . LEU A 1 90 ? 0.296 0.288 -21.516 1.00 84.00 90 LEU A N 1
ATOM 738 C CA . LEU A 1 90 ? 1.408 -0.085 -22.372 1.00 84.00 90 LEU A CA 1
ATOM 739 C C . LEU A 1 90 ? 0.960 -0.233 -23.834 1.00 84.00 90 LEU A C 1
ATOM 741 O O . LEU A 1 90 ? 0.155 -1.107 -24.168 1.00 84.00 90 LEU A O 1
ATOM 745 N N . GLN A 1 91 ? 1.528 0.609 -24.699 1.00 78.06 91 GLN A N 1
ATOM 746 C CA . GLN A 1 91 ? 1.297 0.615 -26.151 1.00 78.06 91 GLN A CA 1
ATOM 747 C C . GLN A 1 91 ? 2.549 0.256 -26.971 1.00 78.06 91 GLN A C 1
ATOM 749 O O . GLN A 1 91 ? 2.464 0.104 -28.186 1.00 78.06 91 GLN A O 1
ATOM 754 N N . LYS A 1 92 ? 3.716 0.130 -26.326 1.00 81.31 92 LYS A N 1
ATOM 755 C CA . LYS A 1 92 ? 5.020 -0.097 -26.970 1.00 81.31 92 LYS A CA 1
ATOM 756 C C . LYS A 1 92 ? 5.732 -1.302 -26.351 1.00 81.31 92 LYS A C 1
ATOM 758 O O . LYS A 1 92 ? 5.342 -1.775 -25.286 1.00 81.31 92 LYS A O 1
ATOM 763 N N . ASN A 1 93 ? 6.775 -1.783 -27.026 1.00 87.62 93 ASN A N 1
ATOM 764 C CA . ASN A 1 93 ? 7.642 -2.844 -26.509 1.00 87.62 93 ASN A CA 1
ATOM 765 C C . ASN A 1 93 ? 8.307 -2.422 -25.193 1.00 87.62 93 ASN A C 1
ATOM 767 O O . ASN A 1 93 ? 8.550 -1.236 -24.967 1.00 87.62 93 ASN A O 1
ATOM 771 N N . VAL A 1 94 ? 8.598 -3.404 -24.342 1.00 88.94 94 VAL A N 1
ATOM 772 C CA . VAL A 1 94 ? 9.222 -3.193 -23.032 1.00 88.94 94 VAL A CA 1
ATOM 773 C C . VAL A 1 94 ? 10.600 -3.818 -23.022 1.00 88.94 94 VAL A C 1
ATOM 775 O O . VAL A 1 94 ? 10.742 -5.016 -23.265 1.00 88.94 94 VAL A O 1
ATOM 778 N N . ASP A 1 95 ? 11.579 -3.002 -22.657 1.00 91.44 95 ASP A N 1
ATOM 779 C CA . ASP A 1 95 ? 12.929 -3.431 -22.337 1.00 91.44 95 ASP A CA 1
ATOM 780 C C . ASP A 1 95 ? 13.165 -3.234 -2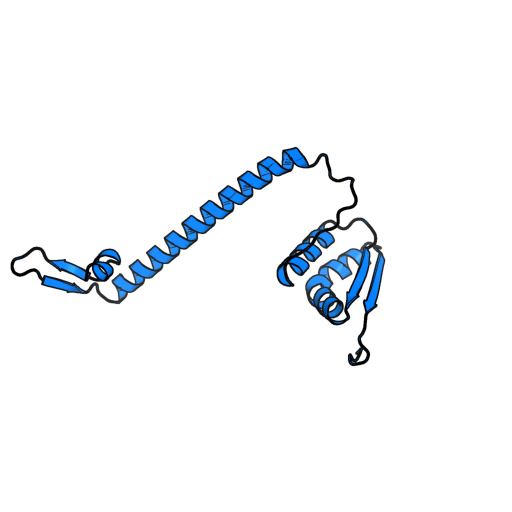0.840 1.00 91.44 95 ASP A C 1
ATOM 782 O O . ASP A 1 95 ? 12.869 -2.169 -20.295 1.00 91.44 95 ASP A O 1
ATOM 786 N N . ALA A 1 96 ? 13.672 -4.263 -20.168 1.00 90.94 96 ALA A N 1
ATOM 787 C CA . ALA A 1 96 ? 13.969 -4.219 -18.743 1.00 90.94 96 ALA A CA 1
ATOM 788 C C . ALA A 1 96 ? 15.350 -4.808 -18.450 1.00 90.94 96 ALA A C 1
ATOM 790 O O . ALA A 1 96 ? 15.754 -5.800 -19.054 1.00 90.94 96 ALA A O 1
ATOM 791 N N . ILE A 1 97 ? 16.044 -4.201 -17.490 1.00 93.88 97 ILE A N 1
ATOM 792 C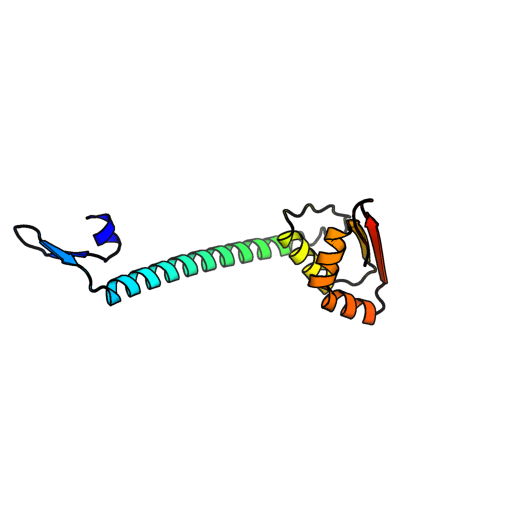 CA . ILE A 1 97 ? 17.278 -4.722 -16.902 1.00 93.88 97 ILE A CA 1
ATOM 793 C C . ILE A 1 97 ? 17.032 -4.823 -15.400 1.00 93.88 97 ILE A C 1
ATOM 795 O O . ILE A 1 97 ? 16.676 -3.826 -14.771 1.00 93.88 97 ILE A O 1
ATOM 799 N N . CYS A 1 98 ? 17.150 -6.019 -14.830 1.00 92.31 98 CYS A N 1
ATOM 800 C CA . CYS A 1 98 ? 16.827 -6.249 -13.422 1.00 92.31 98 CYS A CA 1
ATOM 801 C C . CYS A 1 98 ? 17.616 -7.415 -12.820 1.00 92.31 98 CYS A C 1
ATOM 803 O O . CYS A 1 98 ? 18.321 -8.136 -13.523 1.00 92.31 98 CYS A O 1
ATOM 805 N N . THR A 1 99 ? 17.500 -7.602 -11.505 1.00 92.81 99 THR A N 1
ATOM 806 C CA . THR A 1 99 ? 18.029 -8.795 -10.832 1.00 92.81 99 THR A CA 1
ATOM 807 C C . THR A 1 99 ? 17.065 -9.974 -10.970 1.00 92.81 99 THR A C 1
ATOM 809 O O . THR A 1 99 ? 15.863 -9.789 -11.184 1.00 92.81 99 THR A O 1
ATOM 812 N N . TRP A 1 100 ? 17.558 -11.201 -10.780 1.00 92.00 100 TRP A N 1
ATOM 813 C CA . TRP A 1 100 ? 16.706 -12.396 -10.754 1.00 92.00 100 TRP A CA 1
ATOM 814 C C . TRP A 1 100 ? 15.605 -12.316 -9.694 1.00 92.00 100 TRP A C 1
ATOM 816 O O . TRP A 1 100 ? 14.466 -12.731 -9.918 1.00 92.00 100 TRP A O 1
ATOM 826 N N . SER A 1 101 ? 15.925 -11.745 -8.533 1.00 89.44 101 SER A N 1
ATOM 827 C CA . SER A 1 101 ? 14.958 -11.537 -7.456 1.00 89.44 101 SER A CA 1
ATOM 828 C C . SER A 1 101 ? 13.803 -10.617 -7.868 1.00 89.44 101 SER A C 1
ATOM 830 O O . SER A 1 101 ? 12.641 -10.946 -7.609 1.00 89.44 101 SER A O 1
ATOM 832 N N . ASP A 1 102 ? 14.101 -9.519 -8.566 1.00 89.56 102 ASP A N 1
ATOM 833 C CA . ASP A 1 102 ? 13.094 -8.579 -9.054 1.00 89.56 102 ASP A CA 1
ATOM 834 C C . ASP A 1 102 ? 12.231 -9.220 -10.132 1.00 89.56 102 ASP A C 1
ATOM 836 O O . ASP A 1 102 ? 11.007 -9.093 -10.105 1.00 89.56 102 ASP A O 1
ATOM 840 N N . GLU A 1 103 ? 12.858 -9.955 -11.050 1.00 91.38 103 GLU A N 1
ATOM 841 C CA . GLU A 1 103 ? 12.164 -10.643 -12.131 1.00 91.38 103 GLU A CA 1
ATOM 842 C C . GLU A 1 103 ? 11.104 -11.607 -11.593 1.00 91.38 103 GLU A C 1
ATOM 844 O O . GLU A 1 103 ? 9.937 -11.495 -11.977 1.00 91.38 103 GLU A O 1
ATOM 849 N N . LYS A 1 104 ? 11.465 -12.469 -10.631 1.00 90.81 104 LYS A N 1
ATOM 850 C CA . LYS A 1 104 ? 10.532 -13.428 -10.014 1.00 90.81 104 LYS A CA 1
ATOM 851 C C . LYS A 1 104 ? 9.315 -12.726 -9.422 1.00 90.81 104 LYS A C 1
ATOM 853 O O . LYS A 1 104 ? 8.176 -13.166 -9.593 1.00 90.81 104 LYS A O 1
ATOM 858 N N . VAL A 1 105 ? 9.549 -11.612 -8.730 1.00 91.38 105 VAL A N 1
ATOM 859 C CA . VAL A 1 105 ? 8.486 -10.810 -8.123 1.00 91.38 105 VAL A CA 1
ATOM 860 C C . VAL A 1 105 ? 7.603 -10.197 -9.211 1.00 91.38 105 VAL A C 1
ATOM 862 O O . VAL A 1 105 ? 6.379 -10.324 -9.145 1.00 91.38 105 VAL A O 1
ATOM 865 N N . VAL A 1 106 ? 8.188 -9.545 -10.216 1.00 90.88 106 VAL A N 1
ATOM 866 C CA . VAL A 1 106 ? 7.429 -8.900 -11.295 1.00 90.88 106 VAL A CA 1
ATOM 867 C C . VAL A 1 106 ? 6.612 -9.931 -12.067 1.00 90.88 106 VAL A C 1
ATOM 869 O O . VAL A 1 106 ? 5.412 -9.725 -12.260 1.00 90.88 106 VAL A O 1
ATOM 872 N N . ARG A 1 107 ? 7.215 -11.066 -12.432 1.00 90.00 107 ARG A N 1
ATOM 873 C CA . ARG A 1 107 ? 6.543 -12.176 -13.112 1.00 90.00 107 ARG A CA 1
ATOM 874 C C . ARG A 1 107 ? 5.366 -12.690 -12.292 1.00 90.00 107 ARG A C 1
ATOM 876 O O . ARG A 1 107 ? 4.273 -12.816 -12.834 1.00 90.00 107 ARG A O 1
ATOM 883 N N . TYR A 1 108 ? 5.547 -12.927 -10.993 1.00 91.50 108 TYR A N 1
ATOM 884 C CA . TYR A 1 108 ? 4.467 -13.395 -10.123 1.00 91.50 108 TYR A CA 1
ATOM 885 C C . TYR A 1 108 ? 3.312 -12.383 -10.042 1.00 91.50 108 TYR A C 1
ATOM 887 O O . TYR A 1 108 ? 2.161 -12.719 -10.335 1.00 91.50 108 TYR A O 1
ATOM 895 N N . TYR A 1 109 ? 3.608 -11.123 -9.706 1.00 90.75 109 TYR A N 1
ATOM 896 C CA . TYR A 1 109 ? 2.580 -10.115 -9.424 1.00 90.75 109 TYR A CA 1
ATOM 897 C C . TYR A 1 109 ? 1.942 -9.474 -10.662 1.00 90.75 109 TYR A C 1
ATOM 899 O O . TYR A 1 109 ? 0.844 -8.926 -10.531 1.00 90.75 109 TYR A O 1
ATOM 907 N N . CYS A 1 110 ? 2.609 -9.515 -11.820 1.00 89.75 110 CYS A N 1
ATOM 908 C CA . CYS A 1 110 ? 2.164 -8.883 -13.070 1.00 89.75 110 CYS A CA 1
ATOM 909 C C . CYS A 1 110 ? 1.930 -9.892 -14.210 1.00 89.75 110 CYS A C 1
ATOM 911 O O . CYS A 1 110 ? 1.757 -9.490 -15.359 1.00 89.75 110 CYS A O 1
ATOM 913 N N . SER A 1 111 ? 1.927 -11.201 -13.925 1.00 90.94 111 SER A N 1
ATOM 914 C CA . SER A 1 111 ? 1.754 -12.268 -14.930 1.00 90.94 111 SER A CA 1
ATOM 915 C C . SER A 1 111 ? 0.524 -12.076 -15.818 1.00 90.94 111 SER A C 1
ATOM 917 O O . SER A 1 111 ? 0.597 -12.279 -17.031 1.00 90.94 111 SER A O 1
ATOM 919 N N . LYS A 1 112 ? -0.609 -11.674 -15.232 1.00 91.38 112 LYS A N 1
ATOM 920 C CA . LYS A 1 112 ? -1.873 -11.478 -15.956 1.00 91.38 112 LYS A CA 1
ATOM 921 C C . LYS A 1 112 ? -1.765 -10.341 -16.966 1.00 91.38 112 LYS A C 1
ATOM 923 O O . LYS A 1 112 ? -2.162 -10.502 -18.119 1.00 91.38 112 LYS A O 1
ATOM 928 N N . GLU A 1 113 ? -1.218 -9.210 -16.541 1.00 89.50 113 GLU A N 1
ATOM 929 C CA . GLU A 1 113 ? -0.995 -8.043 -17.382 1.00 89.50 113 GLU A CA 1
ATOM 930 C C . GLU A 1 113 ? 0.008 -8.373 -18.490 1.00 89.50 113 GLU A C 1
ATOM 932 O O . GLU A 1 113 ? -0.312 -8.204 -19.664 1.00 89.50 113 GLU A O 1
ATOM 937 N N . ILE A 1 114 ? 1.165 -8.946 -18.147 1.00 90.25 114 ILE A N 1
ATOM 938 C CA . ILE A 1 114 ? 2.193 -9.334 -19.124 1.00 90.25 114 ILE A CA 1
ATOM 939 C C . ILE A 1 114 ? 1.597 -10.264 -20.188 1.00 90.25 114 ILE A C 1
ATOM 941 O O . ILE A 1 114 ? 1.711 -9.985 -21.380 1.00 90.25 114 ILE A O 1
ATOM 945 N N . LYS A 1 115 ? 0.868 -11.313 -19.781 1.00 91.50 115 LYS A N 1
ATOM 946 C CA . LYS A 1 115 ? 0.216 -12.246 -20.714 1.00 91.50 115 LYS A CA 1
ATOM 947 C C . LYS A 1 115 ? -0.797 -11.544 -21.621 1.00 91.50 115 LYS A C 1
ATOM 949 O O . LYS A 1 115 ? -0.827 -11.797 -22.822 1.00 91.50 115 LYS A O 1
ATOM 954 N N . LYS A 1 116 ? -1.604 -10.631 -21.072 1.00 91.69 116 LYS A N 1
ATOM 955 C CA . LYS A 1 116 ? -2.560 -9.831 -21.852 1.00 91.69 116 LYS A CA 1
ATOM 956 C C . LYS A 1 116 ? -1.860 -9.004 -22.935 1.00 91.69 116 LYS A C 1
ATOM 958 O O . LYS A 1 116 ? -2.393 -8.901 -24.036 1.00 91.69 116 LYS A O 1
ATOM 963 N N . HIS A 1 117 ? -0.703 -8.415 -22.642 1.00 90.38 117 HIS A N 1
ATOM 964 C CA . HIS A 1 117 ? 0.043 -7.600 -23.607 1.00 90.38 117 HIS A CA 1
ATOM 965 C C . HIS A 1 117 ? 0.816 -8.442 -24.624 1.00 90.38 117 HIS A C 1
ATOM 967 O O . HIS A 1 117 ? 0.809 -8.101 -25.805 1.00 90.38 117 HIS A O 1
ATOM 973 N N . LEU A 1 118 ? 1.383 -9.577 -24.210 1.00 90.69 118 LEU A N 1
ATOM 974 C CA . LEU A 1 118 ? 1.972 -10.554 -25.131 1.00 90.69 118 LEU A CA 1
ATOM 975 C C . LEU A 1 118 ? 0.942 -11.036 -26.164 1.00 90.69 118 LEU A C 1
ATOM 977 O O . LEU A 1 118 ? 1.226 -11.034 -27.358 1.00 90.69 118 LEU A O 1
ATOM 981 N N . ASN A 1 119 ? -0.288 -11.339 -25.733 1.00 92.00 119 ASN A N 1
ATOM 982 C CA . ASN A 1 119 ? -1.379 -11.737 -26.635 1.00 92.00 119 ASN A CA 1
ATOM 983 C C . ASN A 1 119 ? -1.785 -10.636 -27.634 1.00 92.00 119 ASN A C 1
ATOM 985 O O . ASN A 1 119 ? -2.388 -10.934 -28.659 1.00 92.00 119 ASN A O 1
ATOM 989 N N . LYS A 1 120 ? -1.470 -9.368 -27.343 1.00 90.25 120 LYS A N 1
ATOM 990 C CA . LYS A 1 120 ? -1.676 -8.228 -28.251 1.00 90.25 120 LYS A CA 1
ATOM 991 C C . LYS A 1 120 ? -0.489 -7.992 -29.196 1.00 90.25 120 LYS A C 1
ATOM 993 O O . LYS A 1 120 ? -0.489 -7.006 -29.923 1.00 90.25 120 LYS A O 1
ATOM 998 N N . GLY A 1 121 ? 0.527 -8.857 -29.167 1.00 91.06 121 GLY A N 1
ATOM 999 C CA . GLY A 1 121 ? 1.716 -8.766 -30.015 1.00 91.06 121 GLY A CA 1
ATOM 1000 C C . GLY A 1 121 ? 2.822 -7.851 -29.483 1.00 91.06 121 GLY A C 1
ATOM 1001 O O . GLY A 1 121 ? 3.795 -7.611 -30.199 1.00 91.06 121 GLY A O 1
ATOM 1002 N N . LEU A 1 122 ? 2.713 -7.341 -28.248 1.00 91.56 122 LEU A N 1
ATOM 1003 C CA . LEU A 1 122 ? 3.790 -6.551 -27.646 1.00 91.56 122 LEU A CA 1
ATOM 1004 C C . LEU A 1 122 ? 4.974 -7.458 -27.304 1.00 91.56 122 LEU A C 1
ATOM 1006 O O . LEU A 1 122 ? 4.793 -8.571 -26.809 1.00 91.56 122 LEU A O 1
ATOM 1010 N N . LYS A 1 123 ? 6.191 -6.956 -27.523 1.00 92.56 123 LYS A N 1
ATOM 1011 C CA . LYS A 1 123 ? 7.424 -7.678 -27.201 1.00 92.56 123 LYS A CA 1
ATOM 1012 C C . LYS A 1 123 ? 7.982 -7.219 -25.859 1.00 92.56 123 LYS A C 1
ATOM 1014 O O . LYS A 1 123 ? 8.011 -6.024 -25.562 1.00 92.56 123 LYS A O 1
ATOM 1019 N N . PHE A 1 124 ? 8.454 -8.187 -25.082 1.00 91.88 124 PHE A N 1
ATOM 1020 C CA . PHE A 1 124 ? 9.148 -7.973 -23.819 1.00 91.88 124 PHE A CA 1
ATOM 1021 C C . PHE A 1 124 ? 10.549 -8.556 -23.941 1.00 91.88 124 PHE A C 1
ATOM 1023 O O . PHE A 1 124 ? 10.702 -9.731 -24.272 1.00 91.88 124 PHE A O 1
ATOM 1030 N N . ARG A 1 125 ? 11.562 -7.742 -23.667 1.00 94.12 125 ARG A N 1
ATOM 1031 C CA . ARG A 1 125 ? 12.955 -8.170 -23.574 1.00 94.12 125 ARG A CA 1
ATOM 1032 C C . ARG A 1 125 ? 13.455 -7.832 -22.180 1.00 94.12 125 ARG A C 1
ATOM 1034 O O . ARG A 1 125 ? 13.396 -6.685 -21.749 1.00 94.12 125 ARG A O 1
ATOM 1041 N N . VAL A 1 126 ? 13.927 -8.849 -21.473 1.00 93.25 126 VAL A N 1
ATOM 1042 C CA . VAL A 1 126 ? 14.408 -8.715 -20.099 1.00 93.25 126 VAL A CA 1
ATOM 1043 C C . VAL A 1 126 ? 15.834 -9.235 -20.045 1.00 93.25 126 VAL A C 1
ATOM 1045 O O . VAL A 1 126 ? 16.088 -10.383 -20.404 1.00 93.25 126 VAL A O 1
ATOM 1048 N N . ILE A 1 127 ? 16.758 -8.380 -19.622 1.00 95.88 127 ILE A N 1
ATOM 1049 C CA . ILE A 1 127 ? 18.140 -8.740 -19.317 1.00 95.88 127 ILE A CA 1
ATOM 1050 C C . ILE A 1 127 ? 18.217 -8.905 -17.808 1.00 95.88 127 ILE A C 1
ATOM 1052 O O . ILE A 1 127 ? 17.923 -7.972 -17.060 1.00 95.88 127 ILE A O 1
ATOM 1056 N N . ILE A 1 128 ? 18.582 -10.101 -17.362 1.00 94.75 128 ILE A N 1
ATOM 1057 C CA . ILE A 1 128 ? 18.548 -10.441 -15.947 1.00 94.75 128 ILE A CA 1
ATOM 1058 C C . ILE A 1 128 ? 19.966 -10.653 -15.442 1.00 94.75 128 ILE A C 1
ATOM 1060 O O . ILE A 1 128 ? 20.693 -11.498 -15.960 1.00 94.75 128 ILE A O 1
ATOM 1064 N N . TYR A 1 129 ? 20.338 -9.906 -14.409 1.00 94.19 129 TYR A N 1
ATOM 1065 C CA . TYR A 1 129 ? 21.522 -10.196 -13.620 1.00 94.19 129 TYR A CA 1
ATOM 1066 C C . TYR A 1 129 ? 21.209 -11.323 -12.635 1.00 94.19 129 TYR A C 1
ATOM 1068 O O . TYR A 1 129 ? 20.315 -11.197 -11.791 1.00 94.19 129 TYR A O 1
ATOM 1076 N N . VAL A 1 130 ? 21.957 -12.416 -12.749 1.00 92.44 130 VAL A N 1
ATOM 1077 C CA . VAL A 1 130 ? 21.886 -13.570 -11.852 1.00 92.44 130 VAL A CA 1
ATOM 1078 C C . VAL A 1 130 ? 23.222 -13.655 -11.135 1.00 92.44 130 VAL A C 1
ATOM 1080 O O . VAL A 1 130 ? 24.263 -13.740 -11.785 1.00 92.44 130 VAL A O 1
ATOM 1083 N N . SER A 1 131 ? 23.204 -13.590 -9.804 1.00 88.00 131 SER A N 1
ATOM 1084 C CA . SER A 1 131 ? 24.438 -13.781 -9.036 1.00 88.00 131 SER A CA 1
ATOM 1085 C C . SER A 1 131 ? 24.896 -15.240 -9.115 1.00 88.00 131 SER A C 1
ATOM 1087 O O . SER A 1 131 ? 24.065 -16.138 -9.223 1.00 88.00 131 SER A O 1
ATOM 1089 N N . GLU A 1 132 ? 26.200 -15.495 -9.002 1.00 84.62 132 GLU A N 1
ATOM 1090 C CA . GLU A 1 132 ? 26.777 -16.853 -9.080 1.00 84.62 132 GLU A CA 1
ATOM 1091 C C . GLU A 1 132 ? 26.154 -17.847 -8.081 1.00 84.62 132 GLU A C 1
ATOM 1093 O O . GLU A 1 132 ? 26.124 -19.051 -8.321 1.00 84.62 132 GLU A O 1
ATOM 1098 N N . ASN A 1 133 ? 25.603 -17.338 -6.976 1.00 81.75 133 ASN A N 1
ATOM 1099 C CA . ASN A 1 133 ? 24.992 -18.133 -5.912 1.00 81.75 133 ASN A CA 1
ATOM 1100 C C . ASN A 1 133 ? 23.491 -18.411 -6.124 1.00 81.75 133 ASN A C 1
ATOM 1102 O O . ASN A 1 133 ? 22.885 -19.150 -5.344 1.00 81.75 133 ASN A O 1
ATOM 1106 N N . GLU A 1 134 ? 22.856 -17.817 -7.137 1.00 77.38 134 GLU A N 1
ATOM 1107 C CA . GLU A 1 134 ? 21.433 -18.005 -7.408 1.00 77.38 134 GLU A CA 1
ATOM 1108 C C . GLU A 1 134 ? 21.185 -19.143 -8.399 1.00 77.38 134 GLU A C 1
ATOM 1110 O O . GLU A 1 134 ? 21.682 -19.153 -9.522 1.00 77.38 134 GLU A O 1
ATOM 1115 N N . LYS A 1 135 ? 20.330 -20.091 -8.004 1.00 75.12 135 LYS A N 1
ATOM 1116 C CA . LYS A 1 135 ? 19.871 -21.154 -8.899 1.00 75.12 135 LYS A CA 1
ATOM 1117 C C . LYS A 1 135 ? 18.686 -20.672 -9.737 1.00 75.12 135 LYS A C 1
ATOM 1119 O O . LYS A 1 135 ? 17.686 -20.182 -9.199 1.00 75.12 135 LYS A O 1
ATOM 1124 N N . ILE A 1 136 ? 18.807 -20.829 -11.051 1.00 73.69 136 ILE A N 1
ATOM 1125 C CA . ILE A 1 136 ? 17.734 -20.594 -12.018 1.00 73.69 136 ILE A CA 1
ATOM 1126 C C . ILE A 1 136 ? 16.995 -21.926 -12.182 1.00 73.69 136 ILE A C 1
ATOM 1128 O O . ILE A 1 136 ? 17.594 -22.904 -12.626 1.00 73.69 136 ILE A O 1
ATOM 1132 N N . TYR A 1 137 ? 15.727 -21.967 -11.777 1.00 62.91 137 TYR A N 1
ATOM 1133 C CA . TYR A 1 137 ? 14.827 -23.111 -11.941 1.00 62.91 137 TYR A CA 1
ATOM 1134 C C . TYR A 1 137 ? 13.594 -22.679 -12.728 1.00 62.91 137 TYR A C 1
ATOM 1136 O O . TYR A 1 137 ? 13.135 -21.533 -12.496 1.00 62.91 137 TYR A O 1
#

Radius of gyration: 27.11 Å; chains: 1; bounding box: 49×45×78 Å

pLDDT: mean 86.14, std 10.83, range [48.41, 96.88]

Sequence (137 aa):
MPKLQNNYLVEKMIGIPTKWRATPLHDGLSILLENRKNVISELQTEATTLINYIEEKKERAELRDNESQIVMLPGKNAHLKWLKNRFKHLQKNVDAICTWSDEKVVRYYCSKEIKKHLNKGLKFRVIIYVSENEKIY

Secondary structure (DSSP, 8-state):
-HHHHHTTSEEEE-SSS-EEEEPPHHHHHHHHHHHHHHHHHHHHHHHHHHHHHHHHHHTTTGGGTTS-------HHHHHHHHHHHHHHT--S-EEEEEEHHHHHHHHHHHHHHHHHHHTTT--EEEEEE--TT----